Protein AF-A0A0B1S2I1-F1 (afdb_monomer_lite)

pLDDT: mean 71.1, std 10.33, range [42.81, 89.5]

Sequence (129 aa):
MADMLSMESEWETIQRNIALSQEKEARLAENDVYVHQEHNPFLTTADPLAEGDRLMQAGDLGNAMLAYEAAVQKNPQDAELKRALREYYKKLEETAWCRLGLSHAENEQDGKAITAFNNCLKIQPNNEE

Radius of gyration: 19.87 Å; chains: 1; bounding box: 65×30×47 Å

InterPro domains:
  IPR011990 Tetratricopeptide-like helical domain superfamily [G3DSA:1.25.40.10] (26-129)
  IPR011990 Tetratricopeptide-like helical domain superfamily [SSF48452] (30-128)
  IPR013105 Tetratricopeptide repeat 2 [PF07719] (96-127)
  IPR019734 Tetratricopeptide repeat [PS50005] (94-127)
  IPR019734 Tetratricopeptide repeat [SM00028] (94-127)
  IPR024111 PEX5/PEX5L [PTHR10130] (7-129)

Structure (mmCIF, N/CA/C/O backbone):
data_AF-A0A0B1S2I1-F1
#
_entry.id   AF-A0A0B1S2I1-F1
#
loop_
_atom_site.group_PDB
_atom_site.id
_atom_site.type_symbol
_atom_site.label_atom_id
_atom_site.label_alt_id
_atom_site.label_comp_id
_atom_site.label_asym_id
_atom_site.label_entity_id
_atom_site.label_seq_id
_atom_site.pdbx_PDB_ins_code
_atom_site.Cartn_x
_atom_site.Cartn_y
_atom_site.Cartn_z
_atom_site.occupancy
_atom_site.B_iso_or_equiv
_atom_site.auth_seq_id
_atom_site.auth_comp_id
_atom_site.auth_asym_id
_atom_site.auth_atom_id
_atom_site.pdbx_PDB_model_num
ATOM 1 N N . MET A 1 1 ? 45.231 4.188 14.600 1.00 56.12 1 MET A N 1
ATOM 2 C CA . MET A 1 1 ? 44.396 5.212 15.272 1.00 56.12 1 MET A CA 1
ATOM 3 C C . MET A 1 1 ? 43.716 6.169 14.289 1.00 56.12 1 MET A C 1
ATOM 5 O O . MET A 1 1 ? 42.660 6.661 14.641 1.00 56.12 1 MET A O 1
ATOM 9 N N . ALA A 1 2 ? 44.247 6.410 13.078 1.00 59.38 2 ALA A N 1
ATOM 10 C CA . ALA A 1 2 ? 43.593 7.271 12.077 1.00 59.38 2 ALA A CA 1
ATOM 11 C C . ALA A 1 2 ? 42.332 6.650 11.428 1.00 59.38 2 ALA A C 1
ATOM 13 O O . ALA A 1 2 ? 41.354 7.358 11.228 1.00 59.38 2 ALA A O 1
ATOM 14 N N . ASP A 1 3 ? 42.309 5.333 11.183 1.00 62.22 3 ASP A N 1
ATOM 15 C CA . ASP A 1 3 ? 41.174 4.674 10.501 1.00 62.22 3 ASP A CA 1
ATOM 16 C C . ASP A 1 3 ? 39.887 4.609 11.336 1.00 62.22 3 ASP A C 1
ATOM 18 O O . ASP A 1 3 ? 38.792 4.694 10.793 1.00 62.22 3 ASP A O 1
ATOM 22 N N . MET A 1 4 ? 40.002 4.506 12.663 1.00 64.31 4 MET A N 1
ATOM 23 C CA . MET A 1 4 ? 38.843 4.431 13.565 1.00 64.31 4 MET A CA 1
ATOM 24 C C . MET A 1 4 ? 38.086 5.765 13.620 1.00 64.31 4 MET A C 1
ATOM 26 O O . MET A 1 4 ? 36.867 5.779 13.510 1.00 64.31 4 MET A O 1
ATOM 30 N N . LEU A 1 5 ? 38.819 6.883 13.682 1.00 70.38 5 LEU A N 1
ATOM 31 C CA . LEU A 1 5 ? 38.246 8.233 13.652 1.00 70.38 5 LEU A CA 1
ATOM 32 C C . LEU A 1 5 ? 37.582 8.551 12.298 1.00 70.38 5 LEU A C 1
ATOM 34 O O . LEU A 1 5 ? 36.587 9.270 12.254 1.00 70.38 5 LEU A O 1
ATOM 38 N N . SER A 1 6 ? 38.104 7.997 11.195 1.00 79.75 6 SER A N 1
ATOM 39 C CA . SER A 1 6 ? 37.485 8.119 9.864 1.00 79.75 6 SER A CA 1
ATOM 40 C C . SER A 1 6 ? 36.164 7.354 9.789 1.00 79.75 6 SER A C 1
ATOM 42 O O . SER A 1 6 ? 35.163 7.897 9.330 1.00 79.75 6 SER A O 1
ATOM 44 N N . MET A 1 7 ? 36.139 6.118 10.295 1.00 79.38 7 MET A N 1
ATOM 45 C CA . MET A 1 7 ? 34.931 5.288 10.331 1.00 79.38 7 MET A CA 1
ATOM 46 C C . MET A 1 7 ? 33.844 5.889 11.230 1.00 79.38 7 MET A C 1
ATOM 48 O O . MET A 1 7 ? 32.669 5.849 10.876 1.00 79.38 7 MET A O 1
ATOM 52 N N . GLU A 1 8 ? 34.223 6.487 12.361 1.00 78.12 8 GLU A N 1
ATOM 53 C CA . GLU A 1 8 ? 33.294 7.211 13.236 1.00 78.12 8 GLU A CA 1
ATOM 54 C C . GLU A 1 8 ? 32.686 8.433 12.527 1.00 78.12 8 GLU A C 1
ATOM 56 O O . GLU A 1 8 ? 31.472 8.624 12.570 1.00 78.12 8 GLU A O 1
ATOM 61 N N . SER A 1 9 ? 33.487 9.208 11.788 1.00 85.50 9 SER A N 1
ATOM 62 C CA . SER A 1 9 ? 32.996 10.370 11.031 1.00 85.50 9 SER A CA 1
ATOM 63 C C . SER A 1 9 ? 32.064 9.989 9.870 1.00 85.50 9 SER A C 1
ATOM 65 O O . SER A 1 9 ? 31.042 10.646 9.635 1.00 85.50 9 SER A O 1
ATOM 67 N N . GLU A 1 10 ? 32.378 8.910 9.153 1.00 86.50 10 GLU A N 1
ATOM 68 C CA . GLU A 1 10 ? 31.509 8.367 8.105 1.00 86.50 10 GLU A CA 1
ATOM 69 C C . GLU A 1 10 ? 30.193 7.840 8.690 1.00 86.50 10 GLU A C 1
ATOM 71 O O . GLU A 1 10 ? 29.119 8.104 8.144 1.00 86.50 10 GLU A O 1
ATOM 76 N N . TRP A 1 11 ? 30.254 7.163 9.838 1.00 75.62 11 TRP A N 1
ATOM 77 C CA . TRP A 1 11 ? 29.076 6.668 10.543 1.00 75.62 11 TRP A CA 1
ATOM 78 C C . TRP A 1 11 ? 28.163 7.801 11.017 1.00 75.62 11 TRP A C 1
ATOM 80 O O . TRP A 1 11 ? 26.954 7.750 10.786 1.00 75.62 11 TRP A O 1
ATOM 90 N N . GLU A 1 12 ? 28.721 8.858 11.608 1.00 87.69 12 GLU A N 1
ATOM 91 C CA . GLU A 1 12 ? 27.958 10.051 11.995 1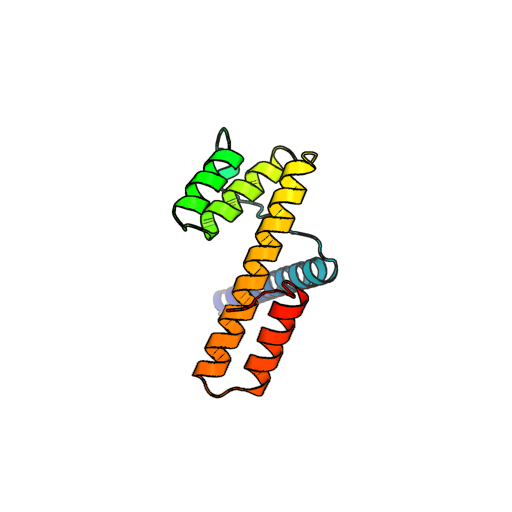.00 87.69 12 GLU A CA 1
ATOM 92 C C . GLU A 1 12 ? 27.277 10.710 10.790 1.00 87.69 12 GLU A C 1
ATOM 94 O O . GLU A 1 12 ? 26.121 11.135 10.871 1.00 87.69 12 GLU A O 1
ATOM 99 N N . THR A 1 13 ? 27.960 10.741 9.645 1.00 87.62 13 THR A N 1
ATOM 100 C CA . THR A 1 13 ? 27.399 11.269 8.396 1.00 87.62 13 THR A CA 1
ATOM 101 C C . THR A 1 13 ? 26.224 10.421 7.908 1.00 87.62 13 THR A C 1
ATOM 103 O O . THR A 1 13 ? 25.181 10.967 7.541 1.00 87.62 13 THR A O 1
ATOM 106 N N . ILE A 1 14 ? 26.349 9.092 7.944 1.00 83.38 14 ILE A N 1
ATOM 107 C CA . ILE A 1 14 ? 25.270 8.167 7.573 1.00 83.38 14 ILE A CA 1
ATOM 108 C C . ILE A 1 14 ? 24.065 8.347 8.500 1.00 83.38 14 ILE A C 1
ATOM 110 O O . ILE A 1 14 ? 22.948 8.523 8.016 1.00 83.38 14 ILE A O 1
ATOM 114 N N . GLN A 1 15 ? 24.283 8.370 9.817 1.00 79.62 15 GLN A N 1
ATOM 115 C CA . GLN A 1 15 ? 23.217 8.566 10.806 1.00 79.62 15 GLN A CA 1
ATOM 116 C C . GLN A 1 15 ? 22.485 9.894 10.594 1.00 79.62 15 GLN A C 1
ATOM 118 O O . GLN A 1 15 ? 21.254 9.943 10.609 1.00 79.62 15 GLN A O 1
ATOM 123 N N . ARG A 1 16 ? 23.230 10.968 10.310 1.00 80.62 16 ARG A N 1
ATOM 124 C CA . ARG A 1 16 ? 22.651 12.275 9.997 1.00 80.62 16 ARG A CA 1
ATOM 125 C C . ARG A 1 16 ? 21.806 12.244 8.724 1.00 80.62 16 ARG A C 1
ATOM 127 O O . ARG A 1 16 ? 20.718 12.809 8.709 1.00 80.62 16 ARG A O 1
ATOM 134 N N . ASN A 1 17 ? 22.281 11.588 7.670 1.00 74.56 17 ASN A N 1
ATOM 135 C CA . ASN A 1 17 ? 21.540 11.478 6.413 1.00 74.56 17 ASN A CA 1
ATOM 136 C C . ASN A 1 17 ? 20.258 10.651 6.575 1.00 74.56 17 ASN A C 1
ATOM 138 O O . ASN A 1 17 ? 19.222 11.029 6.032 1.00 74.56 17 ASN A O 1
ATOM 142 N N . ILE A 1 18 ? 20.305 9.571 7.361 1.00 74.38 18 ILE A N 1
ATOM 143 C CA . ILE A 1 18 ? 19.122 8.770 7.702 1.00 74.38 18 ILE A CA 1
ATOM 144 C C . ILE A 1 18 ? 18.104 9.628 8.458 1.00 74.38 18 ILE A C 1
ATOM 146 O O . ILE A 1 18 ? 16.941 9.668 8.064 1.00 74.38 18 ILE A O 1
ATOM 150 N N . ALA A 1 19 ? 18.540 10.367 9.483 1.00 73.06 19 ALA A N 1
ATOM 151 C CA . ALA A 1 19 ? 17.662 11.242 10.257 1.00 73.06 19 ALA A CA 1
ATOM 152 C C . ALA A 1 19 ? 17.000 12.323 9.383 1.00 73.06 19 ALA A C 1
ATOM 154 O O . ALA A 1 19 ? 15.802 12.563 9.499 1.00 73.06 19 ALA A O 1
ATOM 155 N N . LEU A 1 20 ? 17.753 12.925 8.455 1.00 73.50 20 LEU A N 1
ATOM 156 C CA . LEU A 1 20 ? 17.219 13.904 7.502 1.00 73.50 20 LEU A CA 1
ATOM 157 C C . LEU A 1 20 ? 16.211 13.285 6.520 1.00 73.50 20 LEU A C 1
ATOM 159 O O . LEU A 1 20 ? 15.221 13.933 6.181 1.00 73.50 20 LEU A O 1
ATOM 163 N N . SER A 1 21 ? 16.440 12.047 6.064 1.00 64.12 21 SER A N 1
ATOM 164 C CA . SER A 1 21 ? 15.479 11.320 5.219 1.00 64.12 21 SER A CA 1
ATOM 165 C C . SER A 1 21 ? 14.182 11.051 5.977 1.00 64.12 21 SER A C 1
ATOM 167 O O . SER A 1 21 ? 13.105 11.359 5.476 1.00 64.12 21 SER A O 1
ATOM 169 N N . GLN A 1 22 ? 14.289 10.569 7.217 1.00 58.84 22 GLN A N 1
ATOM 170 C CA . GLN A 1 22 ? 13.142 10.278 8.078 1.00 58.84 22 GLN A CA 1
ATOM 171 C C . GLN A 1 22 ? 12.338 11.541 8.416 1.00 58.84 22 GLN A C 1
ATOM 173 O O . GLN A 1 22 ? 11.111 11.515 8.381 1.00 58.84 22 GLN A O 1
ATOM 178 N N . GLU A 1 23 ? 13.003 12.667 8.692 1.00 66.00 23 GLU A N 1
ATOM 179 C CA . GLU A 1 23 ? 12.337 13.954 8.939 1.00 66.00 23 GLU A CA 1
ATOM 180 C C . GLU A 1 23 ? 11.617 14.469 7.682 1.00 66.00 23 GLU A C 1
ATOM 182 O O . GLU A 1 23 ? 10.482 14.945 7.753 1.00 66.00 23 GLU A O 1
ATOM 187 N N . LYS A 1 24 ? 12.246 14.332 6.508 1.00 68.44 24 LYS A N 1
ATOM 188 C CA . LYS A 1 24 ? 11.634 14.679 5.219 1.00 68.44 24 LYS A CA 1
ATOM 189 C C . LYS A 1 24 ? 10.400 13.819 4.941 1.00 68.44 24 LYS A C 1
ATOM 191 O O . LYS A 1 24 ? 9.373 14.362 4.537 1.00 68.44 24 LYS A O 1
ATOM 196 N N . GLU A 1 25 ? 10.488 12.512 5.164 1.00 54.47 25 GLU A N 1
ATOM 197 C CA . GLU A 1 25 ? 9.371 11.571 5.022 1.00 54.47 25 GLU A CA 1
ATOM 198 C C . GLU A 1 25 ? 8.229 11.902 5.989 1.00 54.47 25 GLU A C 1
ATOM 200 O O . GLU A 1 25 ? 7.082 12.002 5.558 1.00 54.47 25 GLU A O 1
ATOM 205 N N . ALA A 1 26 ? 8.533 12.180 7.261 1.00 56.06 26 ALA A N 1
ATOM 206 C CA . ALA A 1 26 ? 7.542 12.581 8.259 1.00 56.06 26 ALA A CA 1
ATOM 207 C C . ALA A 1 26 ? 6.827 13.888 7.877 1.00 56.06 26 ALA A C 1
ATOM 209 O O . ALA A 1 26 ? 5.604 13.984 7.974 1.00 56.06 26 ALA A O 1
ATOM 210 N N . ARG A 1 27 ? 7.565 14.881 7.367 1.00 52.50 27 ARG A N 1
ATOM 211 C CA . ARG A 1 27 ? 6.988 16.155 6.913 1.00 52.50 27 ARG A CA 1
ATOM 212 C C . ARG A 1 27 ? 6.135 16.001 5.652 1.00 52.50 27 ARG A C 1
ATOM 214 O O . ARG A 1 27 ? 5.181 16.751 5.456 1.00 52.50 27 ARG A O 1
ATOM 221 N N . LEU A 1 28 ? 6.486 15.072 4.765 1.00 51.53 28 LEU A N 1
ATOM 222 C CA . LEU A 1 28 ? 5.688 14.762 3.574 1.00 51.53 28 LEU A CA 1
ATOM 223 C C . LEU A 1 28 ? 4.407 14.012 3.958 1.00 51.53 28 LEU A C 1
ATOM 225 O O . LEU A 1 28 ? 3.346 14.352 3.438 1.00 51.53 28 LEU A O 1
ATOM 229 N N . ALA A 1 29 ? 4.484 13.114 4.943 1.00 48.19 29 ALA A N 1
ATOM 230 C CA . ALA A 1 29 ? 3.323 12.459 5.540 1.00 48.19 29 ALA A CA 1
ATOM 231 C C . ALA A 1 29 ? 2.376 13.459 6.235 1.00 48.19 29 ALA A C 1
ATOM 233 O O . ALA A 1 29 ? 1.168 13.385 6.035 1.00 48.19 29 ALA A O 1
ATOM 234 N N . GLU A 1 30 ? 2.898 14.451 6.970 1.00 49.22 30 GLU A N 1
ATOM 235 C CA . GLU A 1 30 ? 2.088 15.535 7.563 1.00 49.22 30 GLU A CA 1
ATOM 236 C C . GLU A 1 30 ? 1.329 16.374 6.524 1.00 49.22 30 GLU A C 1
ATOM 238 O O . GLU A 1 30 ? 0.263 16.911 6.822 1.00 49.22 30 GLU A O 1
ATOM 243 N N . ASN A 1 31 ? 1.867 16.499 5.308 1.00 42.81 31 ASN A N 1
ATOM 244 C CA . ASN A 1 31 ? 1.242 17.256 4.221 1.00 42.81 31 ASN A CA 1
ATOM 245 C C . ASN A 1 31 ? 0.419 16.379 3.265 1.00 42.81 31 ASN A C 1
ATOM 247 O O . ASN A 1 31 ? -0.020 16.876 2.228 1.00 42.81 31 ASN A O 1
ATOM 251 N N . ASP A 1 32 ? 0.230 15.095 3.589 1.00 52.19 32 ASP A N 1
ATOM 252 C CA . ASP A 1 32 ? -0.477 14.119 2.750 1.00 52.19 32 ASP A CA 1
ATOM 253 C C . ASP A 1 32 ? 0.127 14.012 1.326 1.00 52.19 32 ASP A C 1
ATOM 255 O O . ASP A 1 32 ? -0.548 13.722 0.335 1.00 52.19 32 ASP A O 1
ATOM 259 N N . VAL A 1 33 ? 1.432 14.300 1.199 1.00 47.91 33 VAL A N 1
ATOM 260 C CA . VAL A 1 33 ? 2.168 14.256 -0.069 1.00 47.91 33 VAL A CA 1
ATOM 261 C C . VAL A 1 33 ? 2.760 12.863 -0.228 1.00 47.91 33 VAL A C 1
ATOM 263 O O . VAL A 1 33 ? 3.755 12.522 0.408 1.00 47.91 33 VAL A O 1
ATOM 266 N N . TYR A 1 34 ? 2.161 12.066 -1.112 1.00 57.41 34 TYR A N 1
ATOM 267 C CA . TYR A 1 34 ? 2.687 10.750 -1.464 1.00 57.41 34 TYR A CA 1
ATOM 268 C C . TYR A 1 34 ? 4.082 10.878 -2.094 1.00 57.41 34 TYR A C 1
ATOM 270 O O . TYR A 1 34 ? 4.260 11.561 -3.108 1.00 57.41 34 TYR A O 1
ATOM 278 N N . VAL A 1 35 ? 5.073 10.233 -1.475 1.00 59.00 35 VAL A N 1
ATOM 279 C CA . VAL A 1 35 ? 6.461 10.224 -1.946 1.00 59.00 35 VAL A CA 1
ATOM 280 C C . VAL A 1 35 ? 6.702 8.949 -2.708 1.00 59.00 35 VAL A C 1
ATOM 282 O O . VAL A 1 35 ? 6.575 7.861 -2.150 1.00 59.00 35 VAL A O 1
ATOM 285 N N . HIS A 1 36 ? 7.078 9.103 -3.970 1.00 63.72 36 HIS A N 1
ATOM 286 C CA . HIS A 1 36 ? 7.317 7.942 -4.784 1.00 63.72 36 HIS A CA 1
ATOM 287 C C . HIS A 1 36 ? 8.680 7.282 -4.510 1.00 63.72 36 HIS A C 1
ATOM 289 O O . HIS A 1 36 ? 9.664 7.986 -4.277 1.00 63.72 36 HIS A O 1
ATOM 295 N N . GLN A 1 37 ? 8.781 5.956 -4.638 1.00 69.12 37 GLN A N 1
ATOM 296 C CA . GLN A 1 37 ? 10.063 5.265 -4.703 1.00 69.12 37 GLN A CA 1
ATOM 297 C C . GLN A 1 37 ? 10.847 5.688 -5.949 1.00 69.12 37 GLN A C 1
ATOM 299 O O . GLN A 1 37 ? 10.391 5.539 -7.086 1.00 69.12 37 GLN A O 1
ATOM 304 N N . GLU A 1 38 ? 12.070 6.170 -5.720 1.00 65.00 38 GLU A N 1
ATOM 305 C CA . GLU A 1 38 ? 12.990 6.590 -6.782 1.00 65.00 38 GLU A CA 1
ATOM 306 C C . GLU A 1 38 ? 13.468 5.408 -7.646 1.00 65.00 38 GLU A C 1
ATOM 308 O O . GLU A 1 38 ? 13.679 5.569 -8.846 1.00 65.00 38 GLU A O 1
ATOM 313 N N . HIS A 1 39 ? 13.594 4.208 -7.065 1.00 77.38 39 HIS A N 1
ATOM 314 C CA . HIS A 1 39 ? 14.108 3.003 -7.732 1.00 77.38 39 HIS A CA 1
ATOM 315 C C . HIS A 1 39 ? 13.034 1.920 -7.872 1.00 77.38 39 HIS A C 1
ATOM 317 O O . HIS A 1 39 ? 13.177 0.806 -7.371 1.00 77.38 39 HIS A O 1
ATOM 323 N N . ASN A 1 40 ? 11.939 2.249 -8.554 1.00 77.88 40 ASN A N 1
ATOM 324 C CA . ASN A 1 40 ? 10.828 1.324 -8.733 1.00 77.88 40 ASN A CA 1
ATOM 325 C C . ASN A 1 40 ? 11.092 0.317 -9.884 1.00 77.88 40 ASN A C 1
ATOM 327 O O . ASN A 1 40 ? 11.230 0.734 -11.040 1.00 77.88 40 ASN A O 1
ATOM 331 N N . PRO A 1 41 ? 11.130 -1.008 -9.621 1.00 87.62 41 PRO A N 1
ATOM 332 C CA . PRO A 1 41 ? 11.466 -2.017 -10.633 1.00 87.62 41 PRO A CA 1
ATOM 333 C C . PRO A 1 41 ? 10.439 -2.113 -11.775 1.00 87.62 41 PRO A C 1
ATOM 335 O O . PRO A 1 41 ? 10.793 -2.477 -12.900 1.00 87.62 41 PRO A O 1
ATOM 338 N N . PHE A 1 42 ? 9.185 -1.724 -11.530 1.00 85.56 42 PHE A N 1
ATOM 339 C CA . PHE A 1 42 ? 8.096 -1.807 -12.507 1.00 85.56 42 PHE A CA 1
ATOM 340 C C . PHE A 1 42 ? 8.066 -0.625 -13.487 1.00 85.56 42 PHE A C 1
ATOM 342 O O . PHE A 1 42 ? 7.307 -0.641 -14.457 1.00 85.56 42 PHE A O 1
ATOM 349 N N . LEU A 1 43 ? 8.945 0.374 -13.323 1.00 85.12 43 LEU A N 1
ATOM 350 C CA . LEU A 1 43 ? 9.116 1.460 -14.298 1.00 85.12 43 LEU A CA 1
ATOM 351 C C . LEU A 1 43 ? 9.533 0.956 -15.685 1.00 85.12 43 LEU A C 1
ATOM 353 O O . LEU A 1 43 ? 9.263 1.609 -16.693 1.00 85.12 43 LEU A O 1
ATOM 357 N N . THR A 1 44 ? 10.147 -0.222 -15.772 1.00 89.50 44 THR A N 1
ATOM 358 C CA . THR A 1 44 ? 10.510 -0.842 -17.057 1.00 89.50 44 THR A CA 1
ATOM 359 C 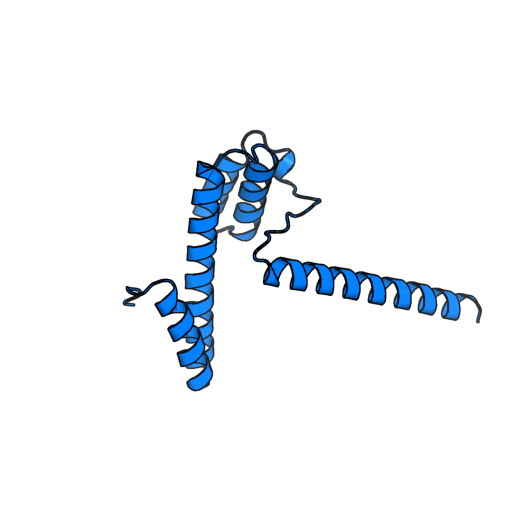C . THR A 1 44 ? 9.403 -1.720 -17.650 1.00 89.50 44 THR A C 1
ATOM 361 O O . THR A 1 44 ? 9.447 -2.027 -18.839 1.00 89.50 44 THR A O 1
ATOM 364 N N . THR A 1 45 ? 8.367 -2.058 -16.875 1.00 86.44 45 THR A N 1
ATOM 365 C CA . THR A 1 45 ? 7.250 -2.907 -17.314 1.00 86.44 45 THR A CA 1
ATOM 366 C C . THR A 1 45 ? 6.401 -2.199 -18.364 1.00 86.44 45 THR A C 1
ATOM 368 O O . THR A 1 45 ? 6.059 -1.033 -18.192 1.00 86.44 45 THR A O 1
ATOM 371 N N . ALA A 1 46 ? 6.038 -2.882 -19.454 1.00 85.81 46 ALA A N 1
ATOM 372 C CA . ALA A 1 46 ? 5.276 -2.277 -20.552 1.00 85.81 46 ALA A CA 1
ATOM 373 C C . ALA A 1 46 ? 3.916 -1.713 -20.098 1.00 85.81 46 ALA A C 1
ATOM 375 O O . ALA A 1 46 ? 3.577 -0.591 -20.467 1.00 85.81 46 ALA A O 1
ATOM 376 N N . ASP A 1 47 ? 3.201 -2.453 -19.247 1.00 85.06 47 ASP A N 1
ATOM 377 C CA . ASP A 1 47 ? 1.927 -2.054 -18.645 1.00 85.06 47 ASP A CA 1
ATOM 378 C C . ASP A 1 47 ? 1.954 -2.308 -17.123 1.00 85.06 47 ASP A C 1
ATOM 380 O O . ASP A 1 47 ? 1.619 -3.403 -16.662 1.00 85.06 47 ASP A O 1
ATOM 384 N N . PRO A 1 48 ? 2.430 -1.336 -16.321 1.00 83.62 48 PRO A N 1
ATOM 385 C CA . PRO A 1 48 ? 2.523 -1.502 -14.873 1.00 83.62 48 PRO A CA 1
ATOM 386 C C . PRO A 1 48 ? 1.155 -1.555 -14.180 1.00 83.62 48 PRO A C 1
ATOM 388 O O . PRO A 1 48 ? 1.059 -2.113 -13.091 1.00 83.62 48 PRO A O 1
ATOM 391 N N . LEU A 1 49 ? 0.099 -1.012 -14.801 1.00 78.31 49 LEU A N 1
ATOM 392 C CA . LEU A 1 49 ? -1.254 -1.050 -14.246 1.00 78.31 49 LEU A CA 1
ATOM 393 C C . LEU A 1 49 ? -1.800 -2.479 -14.280 1.00 78.31 49 LEU A C 1
ATOM 395 O O . LEU A 1 49 ? -2.187 -3.012 -13.242 1.00 78.31 49 LEU A O 1
ATOM 399 N N . ALA A 1 50 ? -1.736 -3.125 -15.448 1.00 84.62 50 ALA A N 1
ATOM 400 C CA . ALA A 1 50 ? -2.157 -4.516 -15.594 1.00 84.62 50 ALA A CA 1
ATOM 401 C C . ALA A 1 50 ? -1.330 -5.471 -14.714 1.00 84.62 50 ALA A C 1
ATOM 403 O O . ALA A 1 50 ? -1.867 -6.428 -14.151 1.00 84.62 50 ALA A O 1
ATOM 404 N N . GLU A 1 51 ? -0.026 -5.214 -14.560 1.00 84.56 51 GLU A N 1
ATOM 405 C CA . GLU A 1 51 ? 0.818 -6.019 -13.670 1.00 84.56 51 GLU A CA 1
ATOM 406 C C . GLU A 1 51 ? 0.466 -5.802 -12.191 1.00 84.56 51 GLU A C 1
ATOM 408 O O . GLU A 1 51 ? 0.433 -6.768 -11.428 1.00 84.56 51 GLU A O 1
ATOM 413 N N . GLY A 1 52 ? 0.124 -4.573 -11.794 1.00 81.69 52 GLY A N 1
ATOM 414 C CA . GLY A 1 52 ? -0.398 -4.281 -10.459 1.00 81.69 52 GLY A CA 1
ATOM 415 C C . GLY A 1 52 ? -1.671 -5.067 -10.153 1.00 81.69 52 GLY A C 1
ATOM 416 O O . GLY A 1 52 ? -1.742 -5.718 -9.111 1.00 81.69 52 GLY A O 1
ATOM 417 N N . ASP A 1 53 ? -2.624 -5.114 -11.089 1.00 79.56 53 ASP A N 1
ATOM 418 C CA . ASP A 1 53 ? -3.866 -5.887 -10.940 1.00 79.56 53 ASP A CA 1
ATOM 419 C C . ASP A 1 53 ? -3.606 -7.391 -10.804 1.00 79.56 53 ASP A C 1
ATOM 421 O O . ASP A 1 53 ? -4.222 -8.072 -9.976 1.00 79.56 53 ASP A O 1
ATOM 425 N N . ARG A 1 54 ? -2.658 -7.922 -11.581 1.00 88.12 54 ARG A N 1
ATOM 426 C CA . ARG A 1 54 ? -2.256 -9.331 -11.503 1.00 88.12 54 ARG A CA 1
ATOM 427 C C . ARG A 1 54 ? -1.656 -9.668 -10.137 1.00 88.12 54 ARG A C 1
ATOM 429 O O . ARG A 1 54 ? -2.016 -10.684 -9.540 1.00 88.12 54 ARG A O 1
ATOM 436 N N . LEU A 1 55 ? -0.749 -8.826 -9.642 1.00 80.31 55 LEU A N 1
ATOM 437 C CA . LEU A 1 55 ? -0.097 -8.994 -8.339 1.00 80.31 55 LEU A CA 1
ATOM 438 C C . LEU A 1 55 ? -1.097 -8.837 -7.188 1.00 80.31 55 LEU A C 1
ATOM 440 O O . LEU A 1 55 ? -1.030 -9.587 -6.213 1.00 80.31 55 LEU A O 1
ATOM 444 N N . MET A 1 56 ? -2.082 -7.949 -7.349 1.00 73.75 56 MET A N 1
ATOM 445 C CA . MET A 1 56 ? -3.186 -7.778 -6.409 1.00 73.75 56 MET A CA 1
ATOM 446 C C . MET A 1 56 ? -3.976 -9.068 -6.217 1.00 73.75 56 MET A C 1
ATOM 448 O O . MET A 1 56 ? -4.183 -9.526 -5.095 1.00 73.75 56 MET A O 1
ATOM 452 N N . GLN A 1 57 ? -4.396 -9.676 -7.328 1.00 77.00 57 GLN A N 1
ATOM 453 C CA . GLN A 1 57 ? -5.166 -10.919 -7.322 1.00 77.00 57 GLN A CA 1
ATOM 454 C C . GLN A 1 57 ? -4.357 -12.090 -6.759 1.00 77.00 57 GLN A C 1
ATOM 456 O O . GLN A 1 57 ? -4.923 -12.999 -6.155 1.00 77.00 57 GLN A O 1
ATOM 461 N N . ALA A 1 58 ? -3.033 -12.053 -6.923 1.00 82.19 58 ALA A N 1
ATOM 462 C CA . ALA A 1 58 ? -2.116 -13.023 -6.340 1.00 82.19 58 ALA A CA 1
ATOM 463 C C . ALA A 1 58 ? -1.852 -12.800 -4.835 1.00 82.19 58 ALA A C 1
ATOM 465 O O . ALA A 1 58 ? -1.231 -13.653 -4.203 1.00 82.19 58 ALA A O 1
ATOM 466 N N . GLY A 1 59 ? -2.308 -11.682 -4.255 1.00 74.19 59 GLY A N 1
ATOM 467 C CA . GLY A 1 59 ? -2.069 -11.322 -2.855 1.00 74.19 59 GLY A CA 1
ATOM 468 C C . GLY A 1 59 ? -0.669 -10.764 -2.573 1.00 74.19 59 GLY A C 1
ATOM 469 O O . GLY A 1 59 ? -0.315 -10.575 -1.409 1.00 74.19 59 GLY A O 1
ATOM 470 N N . ASP A 1 60 ? 0.125 -10.474 -3.608 1.00 79.81 60 ASP A N 1
ATOM 471 C CA . ASP A 1 60 ? 1.449 -9.859 -3.480 1.00 79.81 60 ASP A CA 1
ATOM 472 C C . ASP A 1 60 ? 1.317 -8.333 -3.416 1.00 79.81 60 ASP A C 1
ATOM 474 O O . ASP A 1 60 ? 1.601 -7.592 -4.361 1.00 79.81 60 ASP A O 1
ATOM 478 N N . LEU A 1 61 ? 0.804 -7.868 -2.277 1.00 72.88 61 LEU A N 1
ATOM 479 C CA . LEU A 1 61 ? 0.400 -6.476 -2.087 1.00 72.88 61 LEU A CA 1
ATOM 480 C C . LEU A 1 61 ? 1.574 -5.497 -2.225 1.00 72.88 61 LEU A C 1
ATOM 482 O O . LEU A 1 61 ? 1.396 -4.402 -2.753 1.00 72.88 61 LEU A O 1
ATOM 486 N N . GLY A 1 62 ? 2.770 -5.892 -1.776 1.00 75.50 62 GLY A N 1
ATOM 487 C CA . GLY A 1 62 ? 3.964 -5.048 -1.837 1.00 75.50 62 GLY A CA 1
ATOM 488 C C . GLY A 1 62 ? 4.406 -4.788 -3.274 1.00 75.50 62 GLY A C 1
ATOM 489 O O . GLY A 1 62 ? 4.604 -3.636 -3.663 1.00 75.50 62 GLY A O 1
ATOM 490 N N . ASN A 1 63 ? 4.487 -5.840 -4.092 1.00 79.50 63 ASN A N 1
ATOM 491 C CA . ASN A 1 63 ? 4.830 -5.684 -5.501 1.00 79.50 63 ASN A CA 1
ATOM 492 C C . ASN A 1 63 ? 3.700 -5.017 -6.294 1.00 79.50 63 ASN A C 1
ATOM 494 O O . ASN A 1 63 ? 3.981 -4.213 -7.181 1.00 79.50 63 ASN A O 1
ATOM 498 N N . ALA A 1 64 ? 2.435 -5.274 -5.950 1.00 74.94 64 ALA A N 1
ATOM 499 C CA . ALA A 1 64 ? 1.306 -4.594 -6.579 1.00 74.94 64 ALA A CA 1
ATOM 500 C C . ALA A 1 64 ? 1.355 -3.071 -6.359 1.00 74.94 64 ALA A C 1
ATOM 502 O O . ALA A 1 64 ? 1.158 -2.308 -7.302 1.00 74.94 64 ALA A O 1
ATOM 503 N N . MET A 1 65 ? 1.691 -2.618 -5.143 1.00 76.06 65 MET A N 1
ATOM 504 C CA . MET A 1 65 ? 1.876 -1.193 -4.842 1.00 76.06 65 MET A CA 1
ATOM 505 C C . MET A 1 65 ? 2.970 -0.561 -5.708 1.00 76.06 65 MET A C 1
ATOM 507 O O . MET A 1 65 ? 2.741 0.500 -6.282 1.00 76.06 65 MET A O 1
ATOM 511 N N . LEU A 1 66 ? 4.123 -1.223 -5.850 1.00 79.50 66 LEU A N 1
ATOM 512 C CA . LEU A 1 66 ? 5.206 -0.738 -6.708 1.00 79.50 66 LEU A CA 1
ATOM 513 C C . LEU A 1 66 ? 4.776 -0.703 -8.187 1.00 79.50 66 LEU A C 1
ATOM 515 O O . LEU A 1 66 ? 5.069 0.256 -8.896 1.00 79.50 66 LEU A O 1
ATOM 519 N N . ALA A 1 67 ? 4.031 -1.695 -8.669 1.00 78.50 67 ALA A N 1
ATOM 520 C CA . ALA A 1 67 ? 3.542 -1.706 -10.046 1.00 78.50 67 ALA A CA 1
ATOM 521 C C . ALA A 1 67 ? 2.564 -0.551 -10.336 1.00 78.50 67 ALA A C 1
ATOM 523 O O . ALA A 1 67 ? 2.730 0.171 -11.323 1.00 78.50 67 ALA A O 1
ATOM 524 N N . TYR A 1 68 ? 1.612 -0.287 -9.439 1.00 73.50 68 TYR A N 1
ATOM 525 C CA . TYR A 1 68 ? 0.707 0.856 -9.580 1.00 73.50 68 TYR A CA 1
ATOM 526 C C . TYR A 1 68 ? 1.411 2.204 -9.450 1.00 73.50 68 TYR A C 1
ATOM 528 O O . TYR A 1 68 ? 1.097 3.158 -10.162 1.00 73.50 68 TYR A O 1
ATOM 536 N N . GLU A 1 69 ? 2.394 2.289 -8.565 1.00 75.38 69 GLU A N 1
ATOM 537 C CA . GLU A 1 69 ? 3.224 3.470 -8.424 1.00 75.38 69 GLU A CA 1
ATOM 538 C C . GLU A 1 69 ? 3.988 3.785 -9.719 1.00 75.38 69 GLU A C 1
ATOM 540 O O . GLU A 1 69 ? 3.985 4.931 -10.175 1.00 75.38 69 GLU A O 1
ATOM 545 N N . ALA A 1 70 ? 4.557 2.766 -10.370 1.00 81.69 70 ALA A N 1
ATOM 546 C CA . ALA A 1 70 ? 5.184 2.917 -11.678 1.00 81.69 70 ALA A CA 1
ATOM 547 C C . ALA A 1 70 ? 4.173 3.359 -12.750 1.00 81.69 70 ALA A C 1
ATOM 549 O O . ALA A 1 70 ? 4.521 4.154 -13.625 1.00 81.69 70 ALA A O 1
ATOM 550 N N . ALA A 1 71 ? 2.916 2.902 -12.681 1.00 79.69 71 ALA A N 1
ATOM 551 C CA . ALA A 1 71 ? 1.858 3.366 -13.579 1.00 79.69 71 ALA A CA 1
ATOM 552 C C . ALA A 1 71 ? 1.592 4.875 -13.408 1.00 79.69 71 ALA A C 1
ATOM 554 O O . ALA A 1 71 ? 1.517 5.599 -14.403 1.00 79.69 71 ALA A O 1
ATOM 555 N N . VAL A 1 72 ? 1.534 5.378 -12.166 1.00 73.50 72 VAL A N 1
ATOM 556 C CA . VAL A 1 72 ? 1.353 6.819 -11.885 1.00 73.50 72 VAL A CA 1
ATOM 557 C C . VAL A 1 72 ? 2.555 7.627 -12.327 1.00 73.50 72 VAL A C 1
ATOM 559 O O . VAL A 1 72 ? 2.390 8.694 -12.913 1.00 73.50 72 VAL A O 1
ATOM 562 N N . GLN A 1 73 ? 3.763 7.131 -12.075 1.00 73.69 73 GLN A N 1
ATOM 563 C CA . GLN A 1 73 ? 4.985 7.799 -12.511 1.00 73.69 73 GLN A CA 1
ATOM 564 C C . GLN A 1 73 ? 5.052 7.909 -14.042 1.00 73.69 73 GLN A C 1
ATOM 566 O O . GLN A 1 73 ? 5.498 8.933 -14.560 1.00 73.69 73 GLN A O 1
ATOM 571 N N . LYS A 1 74 ? 4.575 6.893 -14.776 1.00 78.12 74 LYS A N 1
ATOM 572 C CA . LYS A 1 74 ? 4.501 6.921 -16.245 1.00 78.12 74 LYS A CA 1
ATOM 573 C C . LYS A 1 74 ? 3.404 7.826 -16.778 1.00 78.12 74 LYS A C 1
ATOM 575 O O . LYS A 1 74 ? 3.610 8.468 -17.806 1.00 78.12 74 LYS A O 1
ATOM 580 N N . ASN A 1 75 ? 2.254 7.869 -16.110 1.00 74.38 75 ASN A N 1
ATOM 581 C CA . ASN A 1 75 ? 1.124 8.681 -16.539 1.00 74.38 75 ASN A CA 1
ATOM 582 C C . ASN A 1 75 ? 0.562 9.534 -15.387 1.00 74.38 75 ASN A C 1
ATOM 584 O O . ASN A 1 75 ? -0.537 9.293 -14.885 1.00 74.38 75 ASN A O 1
ATOM 588 N N . PRO A 1 76 ? 1.294 10.580 -14.962 1.00 66.00 76 PRO A N 1
ATOM 589 C CA . PRO A 1 76 ? 0.954 11.355 -13.769 1.00 66.00 76 PRO A CA 1
ATOM 590 C C . PRO A 1 76 ? -0.300 12.225 -13.926 1.00 66.00 76 PRO A C 1
ATOM 592 O O . PRO A 1 76 ? -0.748 12.816 -12.944 1.00 66.00 76 PRO A O 1
ATOM 595 N N . GLN A 1 77 ? -0.870 12.331 -15.129 1.00 62.38 77 GLN A N 1
ATOM 596 C CA . GLN A 1 77 ? -2.123 13.051 -15.394 1.00 62.38 77 GLN A CA 1
ATOM 597 C C . GLN A 1 77 ? -3.349 12.134 -15.448 1.00 62.38 77 GLN A C 1
ATOM 599 O O . GLN A 1 77 ? -4.461 12.613 -15.665 1.00 62.38 77 GLN A O 1
ATOM 604 N N . ASP A 1 78 ? -3.168 10.833 -15.225 1.00 67.56 78 ASP A N 1
ATOM 605 C CA . ASP A 1 78 ? -4.270 9.886 -15.188 1.00 67.56 78 ASP A CA 1
ATOM 606 C C . ASP A 1 78 ? -5.053 10.043 -13.870 1.00 67.56 78 ASP A C 1
ATOM 608 O O . ASP A 1 78 ? -4.703 9.524 -12.805 1.00 67.56 78 ASP A O 1
ATOM 612 N N . ALA A 1 79 ? -6.086 10.885 -13.928 1.00 52.56 79 ALA A N 1
ATOM 613 C CA . ALA A 1 79 ? -6.955 11.189 -12.798 1.00 52.56 79 ALA A CA 1
ATOM 614 C C . ALA A 1 79 ? -7.757 9.963 -12.338 1.00 52.56 79 ALA A C 1
ATOM 616 O O . ALA A 1 79 ? -8.123 9.882 -11.164 1.00 52.56 79 ALA A O 1
ATOM 617 N N . GLU A 1 80 ? -8.010 9.014 -13.241 1.00 59.56 80 GLU A N 1
ATOM 618 C CA . GLU A 1 80 ? -8.690 7.762 -12.929 1.00 59.56 80 GLU A CA 1
ATOM 619 C C . GLU A 1 80 ? -7.757 6.844 -12.136 1.00 59.56 80 GLU A C 1
ATOM 621 O O . GLU A 1 80 ? -8.136 6.369 -11.067 1.00 59.56 80 GLU A O 1
ATOM 626 N N . LEU A 1 81 ? -6.496 6.730 -12.559 1.00 60.53 81 LEU A N 1
ATOM 627 C CA . LEU A 1 81 ? -5.465 5.977 -11.848 1.00 60.53 81 LEU A CA 1
ATOM 628 C C . LEU A 1 81 ? -5.189 6.532 -10.442 1.00 60.53 81 LEU A C 1
ATOM 630 O O . LEU A 1 81 ? -5.120 5.776 -9.474 1.00 60.53 81 LEU A O 1
ATOM 634 N N . LYS A 1 82 ? -5.085 7.858 -10.289 1.00 61.19 82 LYS A N 1
ATOM 635 C CA . LYS A 1 82 ? -4.924 8.496 -8.967 1.00 61.19 82 LYS A CA 1
ATOM 636 C C . LYS A 1 82 ? -6.124 8.257 -8.056 1.00 61.19 82 LYS A C 1
ATOM 638 O O . LYS A 1 82 ? -5.957 8.098 -6.847 1.00 61.19 82 LYS A O 1
ATOM 643 N N . ARG A 1 83 ? -7.334 8.244 -8.620 1.00 63.38 83 ARG A N 1
ATOM 644 C CA . ARG A 1 83 ? -8.558 7.963 -7.868 1.00 63.38 83 ARG A CA 1
ATOM 645 C C . ARG A 1 83 ? -8.609 6.498 -7.436 1.00 63.38 83 ARG A C 1
ATOM 647 O O . ARG A 1 83 ? -8.856 6.250 -6.260 1.00 63.38 83 ARG A O 1
ATOM 654 N N . ALA A 1 84 ? -8.302 5.575 -8.346 1.00 59.84 84 ALA A N 1
ATOM 655 C CA . ALA A 1 84 ? -8.220 4.145 -8.070 1.00 59.84 84 ALA A CA 1
ATOM 656 C C . ALA A 1 84 ? -7.168 3.839 -6.995 1.00 59.84 84 ALA A C 1
ATOM 658 O O . ALA A 1 84 ? -7.459 3.126 -6.041 1.00 59.84 84 ALA A O 1
ATOM 659 N N . LEU A 1 85 ? -5.983 4.453 -7.072 1.00 62.81 85 LEU A N 1
ATOM 660 C CA . LEU A 1 85 ? -4.944 4.292 -6.055 1.00 62.81 85 LEU A CA 1
ATOM 661 C C . LEU A 1 85 ? -5.339 4.865 -4.705 1.00 62.81 85 LEU A C 1
ATOM 663 O O . LEU A 1 85 ? -5.099 4.231 -3.685 1.00 62.81 85 LEU A O 1
ATOM 667 N N . ARG A 1 86 ? -5.971 6.039 -4.671 1.00 69.31 86 ARG A N 1
ATOM 668 C CA . ARG A 1 86 ? -6.448 6.614 -3.410 1.00 69.31 86 ARG A CA 1
ATOM 669 C C . ARG A 1 86 ? -7.505 5.729 -2.755 1.00 69.31 86 ARG A C 1
ATOM 671 O O . ARG A 1 86 ? -7.467 5.536 -1.545 1.00 69.31 86 ARG A O 1
ATOM 678 N N . GLU A 1 87 ? -8.433 5.194 -3.540 1.00 66.25 87 GLU A N 1
ATOM 679 C CA . GLU A 1 87 ? -9.445 4.252 -3.058 1.00 66.25 87 GLU A CA 1
ATOM 680 C C . GLU A 1 87 ? -8.805 2.943 -2.577 1.00 66.25 87 GLU A C 1
ATOM 682 O O . GLU A 1 87 ? -9.149 2.439 -1.509 1.00 66.25 87 GLU A O 1
ATOM 687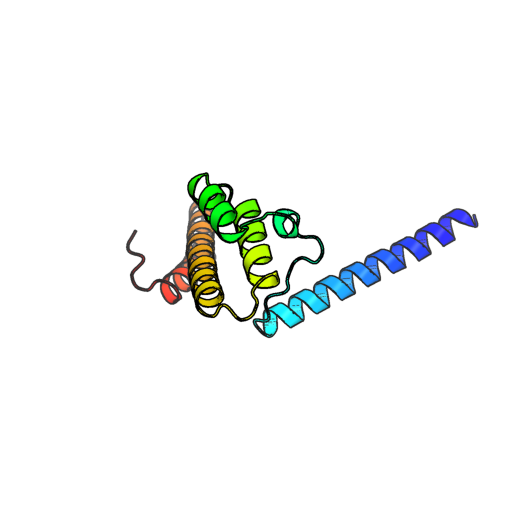 N N . TYR A 1 88 ? -7.797 2.457 -3.301 1.00 66.38 88 TYR A N 1
ATOM 688 C CA . TYR A 1 88 ? -7.029 1.277 -2.932 1.00 66.38 88 TYR A CA 1
ATOM 689 C C . TYR A 1 88 ? -6.244 1.462 -1.621 1.00 66.38 88 TYR A C 1
ATOM 691 O O . TYR A 1 88 ? -6.368 0.647 -0.707 1.00 66.38 88 TYR A O 1
ATOM 699 N N . TYR A 1 89 ? -5.488 2.554 -1.478 1.00 65.44 89 TYR A N 1
ATOM 700 C CA . TYR A 1 89 ? -4.738 2.857 -0.255 1.00 65.44 89 TYR A CA 1
ATOM 701 C C . TYR A 1 89 ? -5.651 3.109 0.941 1.00 65.44 89 TYR A C 1
ATOM 703 O O . TYR A 1 89 ? -5.353 2.633 2.033 1.00 65.44 89 TYR A O 1
ATOM 711 N N . LYS A 1 90 ? -6.795 3.773 0.734 1.00 70.25 90 LYS A N 1
ATOM 712 C CA . LYS A 1 90 ? -7.810 3.941 1.776 1.00 70.25 90 LYS A CA 1
ATOM 713 C C . LYS A 1 90 ? -8.317 2.581 2.271 1.00 70.25 90 LYS A C 1
ATOM 715 O O . LYS A 1 90 ? -8.361 2.353 3.475 1.00 70.25 90 LYS A O 1
ATOM 720 N N . LYS A 1 91 ? -8.614 1.652 1.356 1.00 66.69 91 LYS A N 1
ATOM 721 C CA . LYS A 1 91 ? -9.044 0.289 1.702 1.00 66.69 91 LYS A CA 1
ATOM 722 C C . LYS A 1 91 ? -7.969 -0.503 2.452 1.00 66.69 91 LYS A C 1
ATOM 724 O O . LYS A 1 91 ? -8.285 -1.246 3.379 1.00 66.69 91 LYS A O 1
ATOM 729 N N . LEU A 1 92 ? -6.698 -0.339 2.082 1.00 64.38 92 LEU A N 1
ATOM 730 C CA . LEU A 1 92 ? -5.588 -0.944 2.819 1.00 64.38 92 LEU A CA 1
ATOM 731 C C . LEU A 1 92 ? -5.475 -0.388 4.240 1.00 64.38 92 LEU A C 1
ATOM 733 O O . LEU A 1 92 ? -5.314 -1.166 5.182 1.00 64.38 92 LEU A O 1
ATOM 737 N N . GLU A 1 93 ? -5.587 0.931 4.397 1.00 63.06 93 GLU A N 1
ATOM 738 C CA . GLU A 1 93 ? -5.531 1.591 5.700 1.00 63.06 93 GLU A CA 1
ATOM 739 C C . GLU A 1 93 ? -6.682 1.134 6.612 1.00 63.06 93 GLU A C 1
ATOM 741 O O . GLU A 1 93 ? -6.450 0.824 7.780 1.00 63.06 93 GLU A O 1
ATOM 746 N N . GLU A 1 94 ? -7.894 0.979 6.067 1.00 69.62 94 GLU A N 1
ATOM 747 C CA . GLU A 1 94 ? -9.046 0.37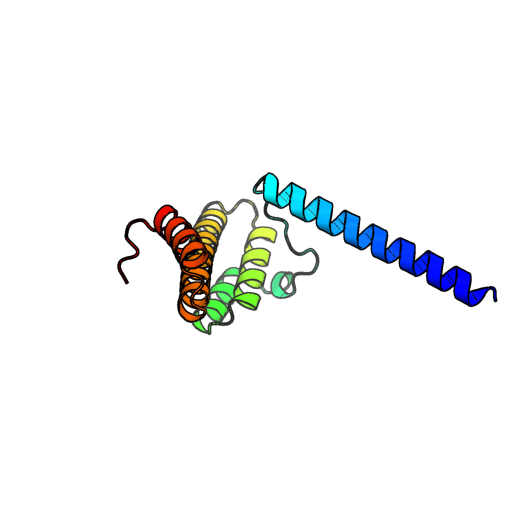1 6.754 1.00 69.62 94 GLU A CA 1
ATOM 748 C C . GLU A 1 94 ? -8.692 -1.027 7.287 1.00 69.62 94 GLU A C 1
ATOM 750 O O . GLU A 1 94 ? -8.809 -1.288 8.488 1.00 69.62 94 GLU A O 1
ATOM 755 N N . THR A 1 95 ? -8.172 -1.915 6.428 1.00 74.94 95 THR A N 1
ATOM 756 C CA . THR A 1 95 ? -7.755 -3.259 6.863 1.00 74.94 95 THR A CA 1
ATOM 757 C C . THR A 1 95 ? -6.605 -3.241 7.867 1.00 74.94 95 THR A C 1
ATOM 759 O O . THR A 1 95 ? -6.557 -4.109 8.737 1.00 74.94 95 THR A O 1
ATOM 762 N N . ALA A 1 96 ? -5.685 -2.278 7.790 1.00 73.69 96 ALA A N 1
ATOM 763 C CA . ALA A 1 96 ? -4.576 -2.159 8.730 1.00 73.69 96 ALA A CA 1
ATOM 764 C C . ALA A 1 96 ? -5.059 -1.716 10.119 1.00 73.69 96 ALA A C 1
ATOM 766 O O . ALA A 1 96 ? -4.684 -2.340 11.111 1.00 73.69 96 ALA A O 1
ATOM 767 N N . TRP A 1 97 ? -5.937 -0.708 10.200 1.00 72.50 97 TRP A N 1
ATOM 768 C CA . TRP A 1 97 ? -6.544 -0.265 11.460 1.00 72.50 97 TRP A CA 1
ATOM 769 C C . TRP A 1 97 ? -7.380 -1.361 12.112 1.00 72.50 97 TRP A C 1
ATOM 771 O O . TRP A 1 97 ? -7.275 -1.574 13.320 1.00 72.50 97 TRP A O 1
ATOM 781 N N . CYS A 1 98 ? -8.158 -2.098 11.321 1.00 79.31 98 CYS A N 1
ATOM 782 C CA . CYS A 1 98 ? -8.943 -3.211 11.837 1.00 79.31 98 CYS A CA 1
ATOM 783 C C . CYS A 1 98 ? -8.073 -4.384 12.313 1.00 79.31 98 CYS A C 1
ATOM 785 O O . CYS A 1 98 ? -8.278 -4.885 13.417 1.00 79.31 98 CYS A O 1
ATOM 787 N N . ARG A 1 99 ? -7.032 -4.769 11.562 1.00 76.12 99 ARG A N 1
ATOM 788 C CA . ARG A 1 99 ? -6.071 -5.796 12.006 1.00 76.12 99 ARG A CA 1
ATOM 789 C C . ARG A 1 99 ? -5.312 -5.372 13.261 1.00 76.12 99 ARG A C 1
ATOM 791 O O . ARG A 1 99 ? -5.130 -6.184 14.159 1.00 76.12 99 ARG A O 1
ATOM 798 N N . LEU A 1 100 ? -4.916 -4.103 13.351 1.00 63.97 100 LEU A N 1
ATOM 799 C CA . LEU A 1 100 ? -4.269 -3.545 14.537 1.00 63.97 100 LEU A CA 1
ATOM 800 C C . LEU A 1 100 ? -5.201 -3.578 15.756 1.00 63.97 100 LEU A C 1
ATOM 802 O O . LEU A 1 100 ? -4.764 -3.921 16.854 1.00 63.97 100 LEU A O 1
ATOM 806 N N . GLY A 1 101 ? -6.482 -3.252 15.561 1.00 72.94 101 GLY A N 1
ATOM 807 C CA . GLY A 1 101 ? -7.509 -3.381 16.592 1.00 72.94 101 GLY A CA 1
ATOM 808 C C . GLY A 1 101 ? -7.644 -4.816 17.086 1.00 72.94 101 GLY A C 1
ATOM 809 O O . GLY A 1 101 ? -7.604 -5.044 18.295 1.00 72.94 101 GLY A O 1
ATOM 810 N N . LEU A 1 102 ? -7.694 -5.778 16.161 1.00 73.50 102 LEU A N 1
ATOM 811 C CA . LEU A 1 102 ? -7.786 -7.202 16.477 1.00 73.50 102 LEU A CA 1
ATOM 812 C C . LEU A 1 102 ? -6.557 -7.686 17.259 1.00 73.50 102 LEU A C 1
ATOM 814 O O . LEU A 1 102 ? -6.707 -8.276 18.322 1.00 73.50 102 LEU A O 1
ATOM 818 N N . SER A 1 103 ? -5.343 -7.348 16.814 1.00 59.38 103 SER A N 1
ATOM 819 C CA . SER A 1 103 ? -4.108 -7.713 17.521 1.00 59.38 103 SER A CA 1
ATOM 820 C C . SER A 1 103 ? -4.005 -7.087 18.916 1.00 59.38 103 SER A C 1
ATOM 822 O O . SER A 1 103 ? -3.463 -7.701 19.834 1.00 59.38 103 SER A O 1
ATOM 824 N N . HIS A 1 104 ? -4.510 -5.863 19.110 1.00 65.06 104 HIS A N 1
ATOM 825 C CA . HIS A 1 104 ? -4.576 -5.262 20.442 1.00 65.06 104 HIS A CA 1
ATOM 826 C C . HIS A 1 104 ? -5.636 -5.920 21.328 1.00 65.06 104 HIS A C 1
ATOM 828 O O . HIS A 1 104 ? -5.379 -6.066 22.520 1.00 65.06 104 HIS A O 1
ATOM 834 N N . ALA A 1 105 ? -6.773 -6.339 20.767 1.00 70.12 105 ALA A N 1
ATOM 835 C CA . ALA A 1 105 ? -7.812 -7.065 21.495 1.00 70.12 105 ALA A CA 1
ATOM 836 C C . ALA A 1 105 ? -7.322 -8.454 21.936 1.00 70.12 105 ALA A C 1
ATOM 838 O O . ALA A 1 105 ? -7.471 -8.816 23.098 1.00 70.12 105 ALA A O 1
ATOM 839 N N . GLU A 1 106 ? -6.654 -9.194 21.045 1.00 77.44 106 GLU A N 1
ATOM 840 C CA . GLU A 1 106 ? -6.038 -10.495 21.352 1.00 77.44 106 GLU A CA 1
ATOM 841 C C . GLU A 1 106 ? -4.968 -10.404 22.448 1.00 77.44 106 GLU A C 1
ATOM 843 O O . GLU A 1 106 ? -4.735 -11.367 23.172 1.00 77.44 106 GLU A O 1
ATOM 848 N N . ASN A 1 107 ? -4.326 -9.243 22.587 1.00 71.50 107 ASN A N 1
ATOM 849 C CA . ASN A 1 107 ? -3.317 -8.981 23.609 1.00 71.50 107 ASN A CA 1
ATOM 850 C C . ASN A 1 107 ? -3.884 -8.274 24.859 1.00 71.50 107 ASN A C 1
ATOM 852 O O . ASN A 1 107 ? -3.118 -7.652 25.597 1.00 71.50 107 ASN A O 1
ATOM 856 N N . GLU A 1 108 ? -5.208 -8.295 25.061 1.00 88.69 108 GLU A N 1
ATOM 857 C CA . GLU A 1 108 ? -5.921 -7.692 26.206 1.00 88.69 108 GLU A CA 1
ATOM 858 C C . GLU A 1 108 ? -5.651 -6.179 26.388 1.00 88.69 108 GLU A C 1
ATOM 860 O O . GLU A 1 108 ? -5.752 -5.612 27.477 1.00 88.69 108 GLU A O 1
ATOM 865 N N . GLN A 1 109 ? -5.293 -5.482 25.304 1.00 65.69 109 GLN A N 1
ATOM 866 C CA . GLN A 1 109 ? -5.059 -4.035 25.280 1.00 65.69 109 GLN A CA 1
ATOM 867 C C . GLN A 1 109 ? -6.309 -3.290 24.797 1.00 65.69 109 GLN A C 1
ATOM 869 O O . GLN A 1 109 ? -6.249 -2.514 23.837 1.00 65.69 109 GLN A O 1
ATOM 874 N N . ASP A 1 110 ? -7.433 -3.486 25.490 1.00 73.31 110 ASP A N 1
ATOM 875 C CA . ASP A 1 110 ? -8.773 -3.029 25.085 1.00 73.31 110 ASP A CA 1
ATOM 876 C C . ASP A 1 110 ? -8.831 -1.545 24.691 1.00 73.31 110 ASP A C 1
ATOM 878 O O . ASP A 1 110 ? -9.427 -1.180 23.681 1.00 73.31 110 ASP A O 1
ATOM 882 N N . GLY A 1 111 ? -8.148 -0.663 25.429 1.00 68.88 111 GLY A N 1
ATOM 883 C CA . GLY A 1 111 ? -8.127 0.772 25.116 1.00 68.88 111 GLY A CA 1
ATOM 884 C C . GLY A 1 111 ? -7.479 1.099 23.763 1.00 68.88 111 GLY A C 1
ATOM 885 O O . GLY A 1 111 ? -7.940 1.987 23.038 1.00 68.88 111 GLY A O 1
ATOM 886 N N . LYS A 1 112 ? -6.430 0.360 23.384 1.00 56.56 112 LYS A N 1
ATOM 887 C CA . LYS A 1 112 ? -5.784 0.509 22.072 1.00 56.56 112 LYS A CA 1
ATOM 888 C C . LYS A 1 112 ? -6.593 -0.167 20.975 1.00 56.56 112 LYS A C 1
ATOM 890 O O . LYS A 1 112 ? -6.695 0.401 19.891 1.00 56.56 112 LYS A O 1
ATOM 895 N N . ALA A 1 113 ? -7.212 -1.308 21.275 1.00 61.91 113 ALA A N 1
ATOM 896 C CA . ALA A 1 113 ? -8.118 -1.992 20.362 1.00 61.91 113 ALA A CA 1
ATOM 897 C C . ALA A 1 113 ? -9.290 -1.084 19.968 1.00 61.91 113 ALA A C 1
ATOM 899 O O . ALA A 1 113 ? -9.496 -0.823 18.788 1.00 61.91 113 ALA A O 1
ATOM 900 N N . ILE A 1 114 ? -9.974 -0.491 20.952 1.00 74.88 114 ILE A N 1
ATOM 901 C CA . ILE A 1 114 ? -11.068 0.470 20.741 1.00 74.88 114 ILE A CA 1
ATOM 902 C C . ILE A 1 114 ? -10.593 1.672 19.920 1.00 74.88 114 ILE A C 1
ATOM 904 O O . ILE A 1 114 ? -11.286 2.112 19.008 1.00 74.88 114 ILE A O 1
ATOM 908 N N . THR A 1 115 ? -9.407 2.209 20.213 1.00 72.00 115 THR A N 1
ATOM 909 C CA . THR A 1 115 ? -8.858 3.348 19.460 1.00 72.00 115 THR A CA 1
ATOM 910 C C . THR A 1 115 ? -8.609 2.984 17.993 1.00 72.00 115 THR A C 1
ATOM 912 O O . THR A 1 115 ? -8.995 3.741 17.102 1.00 72.00 115 THR A O 1
ATOM 915 N N . ALA A 1 116 ? -8.014 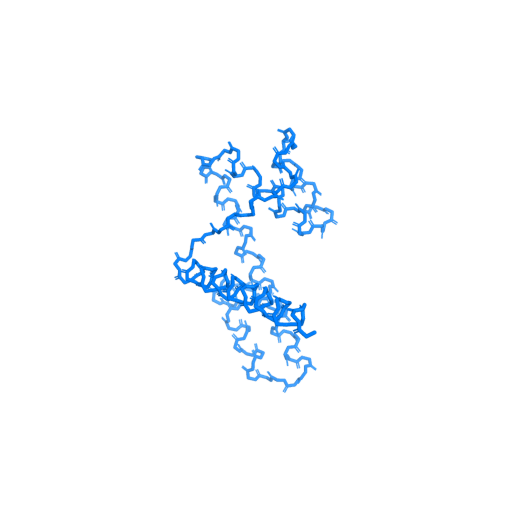1.820 17.733 1.00 65.50 116 ALA A N 1
ATOM 916 C CA . ALA A 1 116 ? -7.747 1.331 16.385 1.00 65.50 116 ALA A CA 1
ATOM 917 C C . ALA A 1 116 ? -9.042 0.990 15.623 1.00 65.50 116 ALA A C 1
ATOM 919 O O . ALA A 1 116 ? -9.200 1.419 14.481 1.00 65.50 116 ALA A O 1
ATOM 920 N N . PHE A 1 117 ? -10.016 0.340 16.265 1.00 76.12 117 PHE A N 1
ATOM 921 C CA . PHE A 1 117 ? -11.330 0.074 15.673 1.00 76.12 117 PHE A CA 1
ATOM 922 C C . PHE A 1 117 ? -12.132 1.352 15.411 1.00 76.12 117 PHE A C 1
ATOM 924 O O . PHE A 1 117 ? -12.739 1.473 14.354 1.00 76.12 117 P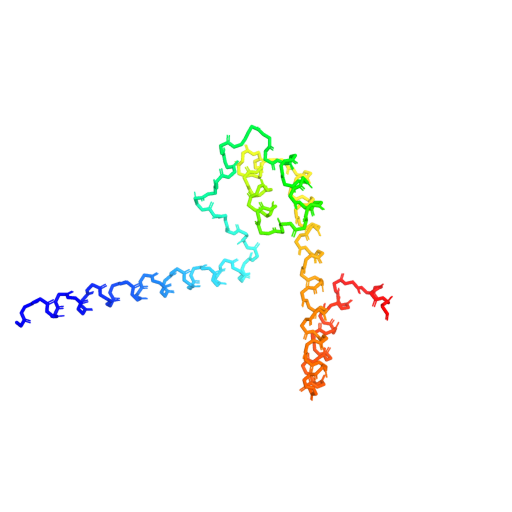HE A O 1
ATOM 931 N N . ASN A 1 118 ? -12.076 2.356 16.290 1.00 79.94 118 ASN A N 1
ATOM 932 C CA . ASN A 1 118 ? -12.696 3.660 16.035 1.00 79.94 118 ASN A CA 1
ATOM 933 C C . ASN A 1 118 ? -12.090 4.351 14.809 1.00 79.94 118 ASN A C 1
ATOM 935 O O . ASN A 1 118 ? -12.809 5.008 14.060 1.00 79.94 118 ASN A O 1
ATOM 939 N N . ASN A 1 119 ? -10.777 4.226 14.590 1.00 74.81 119 ASN A N 1
ATOM 940 C CA . ASN A 1 119 ? -10.160 4.723 13.361 1.00 74.81 119 ASN A CA 1
ATOM 941 C C . ASN A 1 119 ? -10.594 3.897 12.145 1.00 74.81 119 ASN A C 1
ATOM 943 O O . ASN A 1 119 ? -10.930 4.497 11.131 1.00 74.81 119 ASN A O 1
ATOM 947 N N . CYS A 1 120 ? -10.718 2.572 12.265 1.00 78.19 120 CYS A N 1
ATOM 948 C CA . CYS A 1 120 ? -11.294 1.739 11.207 1.00 78.19 120 CYS A CA 1
ATOM 949 C C . CYS A 1 120 ? -12.730 2.188 10.843 1.00 78.19 120 CYS A C 1
ATOM 951 O O . CYS A 1 120 ? -13.022 2.441 9.675 1.00 78.19 120 CYS A O 1
ATOM 953 N N . LEU A 1 121 ? -13.595 2.415 11.840 1.00 78.19 121 LEU A N 1
ATOM 954 C CA . LEU A 1 121 ? -14.993 2.836 11.664 1.00 78.19 121 LEU A CA 1
ATOM 955 C C . LEU A 1 121 ? -15.157 4.263 11.117 1.00 78.19 121 LEU A C 1
ATOM 957 O O . LEU A 1 121 ? -16.124 4.553 10.419 1.00 78.19 121 LEU A O 1
ATOM 961 N N . LYS A 1 122 ? -14.222 5.182 11.390 1.00 77.44 122 LYS A N 1
ATOM 962 C CA . LYS A 1 122 ? -14.230 6.514 10.750 1.00 77.44 122 LYS A CA 1
ATOM 963 C C . LYS A 1 122 ? -14.047 6.420 9.237 1.00 77.44 122 LYS A C 1
ATOM 965 O O . LYS A 1 122 ? -14.535 7.284 8.510 1.00 77.44 122 LYS A O 1
ATOM 970 N N . ILE A 1 123 ? -13.307 5.411 8.781 1.00 69.69 123 ILE A N 1
ATOM 971 C CA . ILE A 1 123 ? -12.929 5.250 7.381 1.00 69.69 123 ILE A CA 1
ATOM 972 C C . ILE A 1 123 ? -13.959 4.357 6.653 1.00 69.69 123 ILE A C 1
ATOM 974 O O . ILE A 1 123 ? -14.410 4.736 5.565 1.00 69.69 123 ILE A O 1
ATOM 978 N N . GLN A 1 124 ? -14.434 3.285 7.309 1.00 69.00 124 GLN A N 1
ATOM 979 C CA . GLN A 1 124 ? -15.619 2.493 6.945 1.00 69.00 124 GLN A CA 1
ATOM 980 C C . GLN A 1 124 ? -16.680 2.512 8.061 1.00 69.00 124 GLN A C 1
ATOM 982 O O . GLN A 1 124 ? -16.685 1.647 8.938 1.00 69.00 124 GLN A O 1
ATOM 987 N N . PRO A 1 125 ? -17.654 3.433 7.991 1.00 66.44 125 PRO A N 1
ATOM 988 C CA . PRO A 1 125 ? -18.756 3.486 8.954 1.00 66.44 125 PRO A CA 1
ATOM 989 C C . PRO A 1 125 ? -19.636 2.229 8.968 1.00 66.44 125 PRO A C 1
ATOM 991 O O . PRO A 1 125 ? -20.321 1.985 9.954 1.00 66.44 125 PRO A O 1
ATOM 994 N N . ASN A 1 126 ? -19.600 1.445 7.884 1.00 66.81 126 ASN A N 1
ATOM 995 C CA . ASN A 1 126 ? -20.364 0.209 7.700 1.00 66.81 126 ASN A CA 1
ATOM 996 C C . ASN A 1 126 ? -19.478 -1.044 7.788 1.00 66.81 126 ASN A C 1
ATOM 998 O O . ASN A 1 126 ? -19.798 -2.052 7.159 1.00 66.81 126 ASN A O 1
ATOM 1002 N N . ASN A 1 127 ? -18.343 -0.987 8.493 1.00 62.56 127 ASN A N 1
ATOM 1003 C CA . ASN A 1 127 ? -17.567 -2.193 8.762 1.00 62.56 127 ASN A CA 1
ATOM 1004 C C . ASN A 1 127 ? -18.256 -3.026 9.856 1.00 62.56 127 ASN A C 1
ATOM 1006 O O . ASN A 1 127 ? -17.860 -3.010 11.020 1.00 62.56 127 ASN A O 1
ATOM 1010 N N . GLU A 1 128 ? -19.364 -3.659 9.479 1.00 53.84 128 GLU A N 1
ATOM 1011 C CA . GLU A 1 128 ? -20.074 -4.653 10.275 1.00 53.84 128 GLU A CA 1
ATOM 1012 C C . GLU A 1 128 ? -19.443 -6.024 9.982 1.00 53.84 128 GLU A C 1
ATOM 1014 O O . GLU A 1 128 ? -19.913 -6.754 9.109 1.00 53.84 128 GLU A O 1
ATOM 1019 N N . GLU A 1 129 ? -18.336 -6.342 10.659 1.00 50.12 129 GLU A N 1
ATOM 1020 C CA . GLU A 1 129 ? -17.891 -7.736 10.846 1.00 50.12 129 GLU A CA 1
ATOM 1021 C C . GLU A 1 129 ? -18.591 -8.374 12.053 1.00 50.12 129 GLU A C 1
ATOM 1023 O O . GLU A 1 129 ? -18.720 -7.697 13.102 1.00 50.12 129 GLU A O 1
#

Secondary structure (DSSP, 8-state):
-HHHHHHHHHHHHHHHHHHHHHHHHHHHHHTT-PPPPTT-GGGGSS-HHHHHHHHHHTT-HHHHHHHHHHHHHH-TT-HHHHHHHHHHHHHHHHHHHHHHHHHHHHTT-HHHHHHHHHHHHHH-TT---

Organism: Oesophagostomum dentatum (NCBI:txid61180)

Foldseek 3Di:
DVVVVVVVVVVVVVVVVVVVVVVVVVVCVVVVNDDADPDQPLLPPPQLQVVLVVCVVVVVNVNSLSSLSSVCVVPVPPPVSVVVVVVVVLVVLLVVLQVQLVVCVVVVVNVSSVVSVVVSCVSPVPPPD